Protein AF-A0A938WZM5-F1 (afdb_monomer_lite)

pLDDT: mean 93.72, std 5.95, range [61.03, 98.44]

Sequence (158 aa):
QFDDPEEQREWEATTALDNEIANNSIDTLKSYTGNGTTKVQLFESLPLGSYVDSSGVEENGDSFNVRYSNVSEDIDGDALDRAIVYDAVAALSVYEDLNTVNITVHEQYDSEYETDIYSFERTMLEQLLSDASGGSITQLNSSLFESGDQWNAVRDLV

Organism: NCBI:txid78257

Foldseek 3Di:
DDPDPLLVLLVVLLVLLVVQLVPLALVLLLVLAPPPDDLLVLCCSASLNVQFDDKDADPVRQEIETEGEQAEPSHDPVSVVLSVLSSFLSSCARDVSHQKYKYWYYHPPDDPVPIDIDIDGQQVNLVQLCVVVVNPRNGRYSVCSVDPVSVVSVSVSD

Structure (mmCIF, N/CA/C/O backbone):
data_AF-A0A938WZM5-F1
#
_entry.id   AF-A0A938WZM5-F1
#
loop_
_atom_site.group_PDB
_atom_site.id
_atom_site.type_symbol
_atom_site.label_atom_id
_atom_site.label_alt_id
_atom_site.label_comp_id
_atom_site.label_asym_id
_atom_site.label_entity_id
_atom_site.label_seq_id
_atom_site.pdbx_PDB_ins_code
_atom_site.Cartn_x
_atom_site.Cartn_y
_atom_site.Cartn_z
_atom_site.occupancy
_atom_site.B_iso_or_equiv
_atom_site.auth_seq_id
_atom_site.auth_comp_id
_atom_site.auth_asym_id
_atom_site.auth_atom_id
_atom_site.pdbx_PDB_model_num
ATOM 1 N N . GLN A 1 1 ? 9.800 -19.748 -22.285 1.00 66.38 1 GLN A N 1
ATOM 2 C CA . GLN A 1 1 ? 10.981 -18.922 -22.584 1.00 66.38 1 GLN A CA 1
ATOM 3 C C . GLN A 1 1 ? 10.420 -17.689 -23.251 1.00 66.38 1 GLN A C 1
ATOM 5 O O . GLN A 1 1 ? 9.633 -17.878 -24.168 1.00 66.38 1 GLN A O 1
ATOM 10 N N . PHE A 1 2 ? 10.691 -16.506 -22.703 1.00 79.00 2 PHE A N 1
ATOM 11 C CA . PHE A 1 2 ? 10.265 -15.247 -23.311 1.00 79.00 2 PHE A CA 1
ATOM 12 C C . PHE A 1 2 ? 11.092 -15.007 -24.569 1.00 79.00 2 PHE A C 1
ATOM 14 O O . PHE A 1 2 ? 12.286 -15.328 -24.589 1.00 79.00 2 PHE A O 1
ATOM 21 N N . ASP A 1 3 ? 10.438 -14.510 -25.613 1.00 83.69 3 ASP A N 1
ATOM 22 C CA . ASP A 1 3 ? 11.100 -14.189 -26.875 1.00 83.69 3 ASP A CA 1
ATOM 23 C C . ASP A 1 3 ? 11.668 -12.755 -26.853 1.00 83.69 3 ASP A C 1
ATOM 25 O O . ASP A 1 3 ? 12.613 -12.467 -27.592 1.00 83.69 3 ASP A O 1
ATOM 29 N N . ASP A 1 4 ? 11.164 -11.898 -25.954 1.00 91.25 4 ASP A N 1
ATOM 30 C CA . ASP A 1 4 ? 11.616 -10.526 -25.726 1.00 91.25 4 ASP A CA 1
ATOM 31 C C . ASP A 1 4 ? 12.262 -10.358 -24.327 1.00 91.25 4 ASP A C 1
ATOM 33 O O . ASP A 1 4 ? 11.650 -10.700 -23.310 1.00 91.25 4 ASP A O 1
ATOM 37 N N . PRO A 1 5 ? 13.506 -9.844 -24.235 1.00 90.62 5 PRO A N 1
ATOM 38 C CA . PRO A 1 5 ? 14.123 -9.481 -22.962 1.00 90.62 5 PRO A CA 1
ATOM 39 C C . PRO A 1 5 ? 13.368 -8.419 -22.150 1.00 90.62 5 PRO A C 1
ATOM 41 O O . PRO A 1 5 ? 13.592 -8.342 -20.946 1.00 90.62 5 PRO A O 1
ATOM 44 N N . GLU A 1 6 ? 12.560 -7.564 -22.778 1.00 90.19 6 GLU A N 1
ATOM 45 C CA . GLU A 1 6 ? 11.690 -6.593 -22.096 1.00 90.19 6 GLU A CA 1
ATOM 46 C C . GLU A 1 6 ? 10.534 -7.300 -21.393 1.00 90.19 6 GLU A C 1
ATOM 48 O O . GLU A 1 6 ? 10.453 -7.225 -20.171 1.00 90.19 6 GLU A O 1
ATOM 53 N N . GLU A 1 7 ? 9.779 -8.132 -22.117 1.00 92.19 7 GLU A N 1
ATOM 54 C CA . GLU A 1 7 ? 8.713 -8.967 -21.538 1.00 92.19 7 GLU A CA 1
ATOM 55 C C . GLU A 1 7 ? 9.223 -9.836 -20.378 1.00 92.19 7 GLU A C 1
ATOM 57 O O . GLU A 1 7 ? 8.516 -10.064 -19.396 1.00 92.19 7 GLU A O 1
ATOM 62 N N . GLN A 1 8 ? 10.462 -10.337 -20.469 1.00 95.19 8 GLN A N 1
ATOM 63 C CA . GLN A 1 8 ? 11.061 -11.092 -19.372 1.00 95.19 8 GLN A CA 1
ATOM 64 C C . GLN A 1 8 ? 11.283 -10.226 -18.125 1.00 95.19 8 GLN A C 1
ATOM 66 O O . GLN A 1 8 ? 10.955 -10.678 -17.028 1.00 95.19 8 GLN A O 1
ATOM 71 N N . ARG A 1 9 ? 11.871 -9.029 -18.270 1.00 95.56 9 ARG A N 1
ATOM 72 C CA . ARG A 1 9 ? 12.112 -8.136 -17.124 1.00 95.56 9 ARG A CA 1
ATOM 73 C C . ARG A 1 9 ? 10.799 -7.712 -16.490 1.00 95.56 9 ARG A C 1
ATOM 75 O O . ARG A 1 9 ? 10.693 -7.764 -15.267 1.00 95.56 9 ARG A O 1
ATOM 82 N N . GLU A 1 10 ? 9.814 -7.387 -17.321 1.00 95.50 10 GLU A N 1
ATOM 83 C CA . GLU A 1 10 ? 8.503 -6.963 -16.856 1.00 95.50 10 GLU A CA 1
ATOM 84 C C . GLU A 1 10 ? 7.819 -8.058 -16.037 1.00 95.50 10 GLU A C 1
ATOM 86 O O . GLU A 1 10 ? 7.408 -7.867 -14.891 1.00 95.50 10 GLU A O 1
ATOM 91 N N . TRP A 1 11 ? 7.800 -9.275 -16.583 1.00 95.62 11 TRP A N 1
ATOM 92 C CA . TRP A 1 11 ? 7.258 -10.428 -15.882 1.00 95.62 11 TRP A CA 1
ATOM 93 C C . TRP A 1 11 ? 7.987 -10.715 -14.560 1.00 95.62 11 TRP A C 1
ATOM 95 O O . TRP A 1 11 ? 7.340 -11.048 -13.564 1.00 95.62 11 TRP A O 1
ATOM 105 N N . GLU A 1 12 ? 9.319 -10.603 -14.528 1.00 96.62 12 GLU A N 1
ATOM 106 C CA . GLU A 1 12 ? 10.123 -10.824 -13.320 1.00 96.62 12 GLU A CA 1
ATOM 107 C C . GLU A 1 12 ? 9.832 -9.773 -12.238 1.00 96.62 12 GLU A C 1
ATOM 109 O O . GLU A 1 12 ? 9.633 -10.147 -11.078 1.00 96.62 12 GLU A O 1
ATOM 114 N N . ALA A 1 13 ? 9.767 -8.490 -12.605 1.00 96.56 13 ALA A N 1
ATOM 115 C CA . ALA A 1 13 ? 9.484 -7.389 -11.685 1.00 96.56 13 ALA A CA 1
ATOM 116 C C . ALA A 1 13 ? 8.057 -7.473 -11.122 1.00 96.56 13 ALA A C 1
ATOM 118 O O . ALA A 1 13 ? 7.870 -7.454 -9.902 1.00 96.56 13 ALA A O 1
ATOM 119 N N . THR A 1 14 ? 7.067 -7.684 -11.990 1.00 96.50 14 THR A N 1
ATOM 120 C CA . THR A 1 14 ? 5.661 -7.881 -11.612 1.00 96.50 14 THR A CA 1
ATOM 121 C C . THR A 1 14 ? 5.485 -9.084 -10.689 1.00 96.50 14 THR A C 1
ATOM 123 O O . THR A 1 14 ? 4.888 -8.981 -9.617 1.00 96.50 14 THR A O 1
ATOM 126 N N . THR A 1 15 ? 6.087 -10.225 -11.041 1.00 96.62 15 THR A N 1
ATOM 127 C CA . THR A 1 15 ? 6.024 -11.435 -10.209 1.00 96.62 15 THR A CA 1
ATOM 128 C C . THR A 1 15 ? 6.692 -11.218 -8.850 1.00 96.62 15 THR A C 1
ATOM 130 O O . THR A 1 15 ? 6.242 -11.770 -7.845 1.00 96.62 15 THR A O 1
ATOM 133 N N . ALA A 1 16 ? 7.782 -10.451 -8.786 1.00 97.12 16 ALA A N 1
ATOM 134 C CA . ALA A 1 16 ? 8.429 -10.130 -7.519 1.00 97.12 16 ALA A CA 1
ATOM 135 C C . ALA A 1 16 ? 7.505 -9.300 -6.616 1.00 97.12 16 ALA A C 1
ATOM 137 O O . ALA A 1 16 ? 7.323 -9.671 -5.458 1.00 97.12 16 ALA A O 1
ATOM 138 N N . LEU A 1 17 ? 6.866 -8.256 -7.152 1.00 97.56 17 LEU A N 1
ATOM 139 C CA . LEU A 1 17 ? 5.936 -7.412 -6.398 1.00 97.56 17 LEU A CA 1
ATOM 140 C C . LEU A 1 17 ? 4.716 -8.198 -5.893 1.00 97.56 17 LEU A C 1
ATOM 142 O O . LEU A 1 17 ? 4.349 -8.094 -4.722 1.00 97.56 17 LEU A O 1
ATOM 146 N N . ASP A 1 18 ? 4.150 -9.070 -6.727 1.00 96.44 18 ASP A N 1
ATOM 147 C CA . ASP A 1 18 ? 3.065 -9.967 -6.314 1.00 96.44 18 ASP A CA 1
ATOM 148 C C . ASP A 1 18 ? 3.460 -10.901 -5.178 1.00 96.44 18 ASP A C 1
ATOM 150 O O . ASP A 1 18 ? 2.686 -11.153 -4.249 1.00 96.44 18 ASP A O 1
ATOM 154 N N . ASN A 1 19 ? 4.689 -11.409 -5.225 1.00 96.31 19 ASN A N 1
ATOM 155 C CA . ASN A 1 19 ? 5.214 -12.223 -4.145 1.00 96.31 19 ASN A CA 1
ATOM 156 C C . ASN A 1 19 ? 5.424 -11.404 -2.867 1.00 96.31 19 ASN A C 1
ATOM 158 O O . ASN A 1 19 ? 5.186 -11.945 -1.790 1.00 96.31 19 ASN A O 1
ATOM 162 N N . GLU A 1 20 ? 5.837 -10.138 -2.944 1.00 96.38 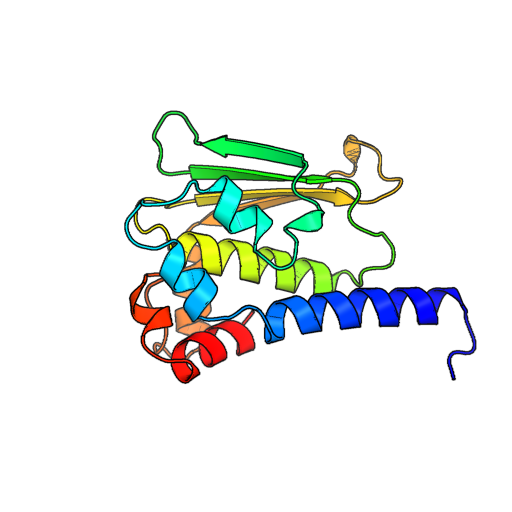20 GLU A N 1
ATOM 163 C CA . GLU A 1 20 ? 5.921 -9.265 -1.765 1.00 96.38 20 GLU A CA 1
ATOM 164 C C . GLU A 1 20 ? 4.537 -9.081 -1.124 1.00 96.38 20 GLU A C 1
ATOM 166 O O . GLU A 1 20 ? 4.388 -9.288 0.082 1.00 96.38 20 GLU A O 1
ATOM 171 N N . ILE A 1 21 ? 3.490 -8.823 -1.918 1.00 95.69 21 ILE A N 1
ATOM 172 C CA . ILE A 1 21 ? 2.101 -8.731 -1.430 1.00 95.69 21 ILE A CA 1
ATOM 173 C C . ILE A 1 21 ? 1.663 -10.048 -0.775 1.00 95.69 21 ILE A C 1
ATOM 175 O O . ILE A 1 21 ? 1.172 -10.057 0.360 1.00 95.69 21 ILE A O 1
ATOM 179 N N . ALA A 1 22 ? 1.858 -11.174 -1.467 1.00 93.56 22 ALA A N 1
ATOM 180 C CA . ALA A 1 22 ? 1.447 -12.496 -0.999 1.00 93.56 22 ALA A CA 1
ATOM 181 C C . ALA A 1 22 ? 2.177 -12.930 0.282 1.00 93.56 22 ALA A C 1
ATOM 183 O O . ALA A 1 22 ? 1.580 -13.577 1.146 1.00 93.56 22 ALA A O 1
ATOM 184 N N . ASN A 1 23 ? 3.453 -12.564 0.422 1.00 92.38 23 ASN A N 1
ATOM 185 C CA . ASN A 1 23 ? 4.296 -12.962 1.548 1.00 92.38 23 ASN A CA 1
ATOM 186 C C . ASN A 1 23 ? 4.340 -11.932 2.685 1.00 92.38 23 ASN A C 1
ATOM 188 O O . ASN A 1 23 ? 4.896 -12.234 3.746 1.00 92.38 23 ASN A O 1
ATOM 192 N N . ASN A 1 24 ? 3.743 -10.746 2.520 1.00 92.25 24 ASN A N 1
ATOM 193 C CA . ASN A 1 24 ? 3.668 -9.754 3.585 1.00 92.25 24 ASN A CA 1
ATOM 194 C C . ASN A 1 24 ? 2.842 -10.304 4.765 1.00 92.25 24 ASN A C 1
ATOM 196 O O . ASN A 1 24 ? 1.632 -10.530 4.676 1.00 92.25 24 ASN A O 1
ATOM 200 N N . SER A 1 25 ? 3.536 -10.608 5.865 1.00 88.94 25 SER A N 1
ATOM 20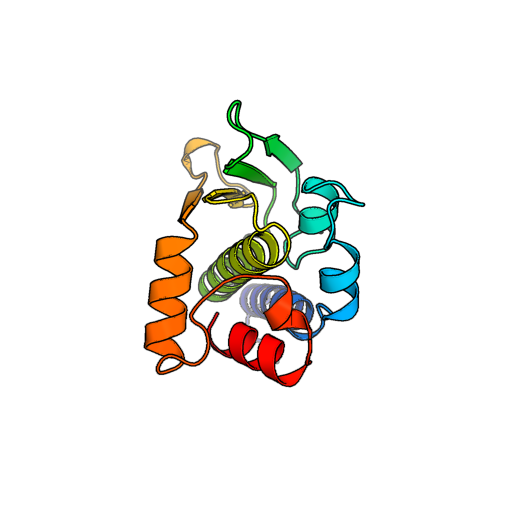1 C CA . SER A 1 25 ? 2.982 -11.375 6.982 1.00 88.94 25 SER A CA 1
ATOM 202 C C . SER A 1 25 ? 2.037 -10.548 7.851 1.00 88.94 25 SER A C 1
ATOM 204 O O . SER A 1 25 ? 2.347 -9.418 8.231 1.00 88.94 25 SER A O 1
ATOM 206 N N . ILE A 1 26 ? 0.941 -11.174 8.295 1.00 92.50 26 ILE A N 1
ATOM 207 C CA . ILE A 1 26 ? 0.041 -10.590 9.299 1.00 92.50 26 ILE A CA 1
ATOM 208 C C . ILE A 1 26 ? 0.780 -10.256 10.601 1.00 92.50 26 ILE A C 1
ATOM 210 O O . ILE A 1 26 ? 0.420 -9.300 11.280 1.00 92.50 26 ILE A O 1
ATOM 214 N N . ASP A 1 27 ? 1.814 -11.027 10.957 1.00 91.69 27 ASP A N 1
ATOM 215 C CA . ASP A 1 27 ? 2.588 -10.800 12.180 1.00 91.69 27 ASP A CA 1
ATOM 216 C C . ASP A 1 27 ? 3.428 -9.525 12.063 1.00 91.69 27 ASP A C 1
ATOM 218 O O . ASP A 1 27 ? 3.564 -8.785 13.041 1.00 91.69 27 ASP A O 1
ATOM 222 N N . THR A 1 28 ? 3.930 -9.233 10.857 1.00 90.50 28 THR A N 1
ATOM 223 C CA . THR A 1 28 ? 4.591 -7.963 10.548 1.00 90.50 28 THR A CA 1
ATOM 224 C C . THR A 1 28 ? 3.605 -6.821 10.759 1.00 90.50 28 THR A C 1
ATOM 226 O O . THR A 1 28 ? 3.870 -5.963 11.592 1.00 90.50 28 THR A O 1
ATOM 229 N N . LEU A 1 29 ? 2.430 -6.851 10.122 1.00 92.88 29 LEU A N 1
ATOM 230 C CA . LEU A 1 29 ? 1.415 -5.793 10.248 1.00 92.88 29 LEU A CA 1
ATOM 231 C C . LEU A 1 29 ? 0.941 -5.593 11.696 1.00 92.88 29 LEU A C 1
ATOM 233 O O . LEU A 1 29 ? 0.893 -4.465 12.189 1.00 92.88 29 LEU A O 1
ATOM 237 N N . LYS A 1 30 ? 0.692 -6.684 12.432 1.00 92.31 30 LYS A N 1
ATOM 238 C CA . LYS A 1 30 ? 0.358 -6.639 13.867 1.00 92.31 30 LYS A CA 1
ATOM 239 C C . LYS A 1 30 ? 1.412 -5.921 14.690 1.00 92.31 30 LYS A C 1
ATOM 241 O O . LYS A 1 30 ? 1.053 -5.205 15.624 1.00 92.31 30 LYS A O 1
ATOM 246 N N . SER A 1 31 ? 2.691 -6.107 14.369 1.00 92.12 31 SER A N 1
ATOM 247 C CA . SER A 1 31 ? 3.785 -5.487 15.120 1.00 92.12 31 SER A CA 1
ATOM 248 C C . SER A 1 31 ? 3.772 -3.954 15.055 1.00 92.12 31 SER A C 1
ATOM 250 O O . SER A 1 31 ? 4.315 -3.313 15.953 1.00 92.12 31 SER A O 1
ATOM 252 N N . TYR A 1 32 ? 3.097 -3.375 14.052 1.00 92.31 32 TYR A N 1
ATOM 253 C CA . TYR A 1 32 ? 2.916 -1.929 13.911 1.00 92.31 32 TYR A CA 1
ATOM 254 C C . TYR A 1 32 ? 1.670 -1.373 14.611 1.00 92.31 32 TYR A C 1
ATOM 256 O O . TYR A 1 32 ? 1.548 -0.159 14.787 1.00 92.31 32 TYR A O 1
ATOM 264 N N . THR A 1 33 ? 0.749 -2.235 15.049 1.00 89.31 33 THR A N 1
ATOM 265 C CA . THR A 1 33 ? -0.453 -1.799 15.775 1.00 89.31 33 THR A CA 1
ATOM 266 C C . THR A 1 33 ? -0.099 -1.233 17.156 1.00 89.31 33 THR A C 1
ATOM 268 O O . THR A 1 33 ? 0.921 -1.571 17.760 1.00 89.31 33 THR A O 1
ATOM 271 N N . GLY A 1 34 ? -0.944 -0.346 17.689 1.00 77.38 34 GLY A N 1
ATOM 272 C CA . GLY A 1 34 ? -0.763 0.199 19.040 1.00 77.38 34 GLY A CA 1
ATOM 273 C C . GLY A 1 34 ? 0.262 1.335 19.167 1.00 77.38 34 GLY A C 1
ATOM 274 O O . GLY A 1 34 ? 0.716 1.610 20.277 1.00 77.38 34 GLY A O 1
ATOM 275 N N . ASN A 1 35 ? 0.598 2.025 18.069 1.00 66.44 35 ASN A N 1
ATOM 276 C CA . ASN A 1 35 ? 1.422 3.249 18.041 1.00 66.44 35 ASN A CA 1
ATOM 277 C C . ASN A 1 35 ? 2.879 3.089 18.529 1.00 66.44 35 ASN A C 1
ATOM 279 O O . ASN A 1 35 ? 3.529 4.080 18.862 1.00 66.44 35 ASN A O 1
ATOM 283 N N . GLY A 1 36 ? 3.402 1.859 18.592 1.00 61.03 36 GLY A N 1
ATOM 284 C CA . GLY A 1 36 ? 4.773 1.582 19.044 1.00 61.03 36 GLY A CA 1
ATOM 285 C C . GLY A 1 36 ? 5.868 1.914 18.018 1.00 61.03 36 GLY A C 1
ATOM 286 O O . GLY A 1 36 ? 7.019 2.123 18.402 1.00 61.03 36 GLY A O 1
ATOM 287 N N . THR A 1 37 ? 5.513 1.986 16.736 1.00 76.44 37 THR A N 1
ATOM 288 C CA . THR A 1 37 ? 6.405 2.212 15.585 1.00 76.44 37 THR A CA 1
ATOM 289 C C . THR A 1 37 ? 5.910 3.373 14.726 1.00 76.44 37 THR A C 1
ATOM 291 O O . THR A 1 37 ? 4.731 3.741 14.756 1.00 76.44 37 THR A O 1
ATOM 294 N N . THR A 1 38 ? 6.820 3.998 13.976 1.00 87.19 38 THR A N 1
ATOM 295 C CA . THR A 1 38 ? 6.468 5.145 13.132 1.00 87.19 38 THR A CA 1
ATOM 296 C C . THR A 1 38 ? 5.749 4.692 11.864 1.00 87.19 38 THR A C 1
ATOM 298 O O . THR A 1 38 ? 6.047 3.638 11.309 1.00 87.19 38 THR A O 1
ATOM 301 N N . LYS A 1 39 ? 4.836 5.532 11.362 1.00 90.69 39 LYS A N 1
ATOM 302 C CA . LYS A 1 39 ? 4.111 5.288 10.106 1.00 90.69 39 LYS A CA 1
ATOM 303 C C . LYS A 1 39 ? 5.071 5.060 8.925 1.00 90.69 39 LYS A C 1
ATOM 305 O O . LYS A 1 39 ? 4.822 4.183 8.112 1.00 90.69 39 LYS A O 1
ATOM 310 N N . VAL A 1 40 ? 6.221 5.750 8.886 1.00 92.50 40 VAL A N 1
ATOM 311 C CA . VAL A 1 40 ? 7.248 5.514 7.850 1.00 92.50 40 VAL A CA 1
ATOM 312 C C . VAL A 1 40 ? 7.828 4.098 7.904 1.00 92.50 40 VAL A C 1
ATOM 314 O O . VAL A 1 40 ? 7.970 3.472 6.864 1.00 92.50 40 VAL A O 1
ATOM 317 N N . GLN A 1 41 ? 8.077 3.551 9.100 1.00 93.81 41 GLN A N 1
ATOM 318 C CA . GLN A 1 41 ? 8.604 2.191 9.242 1.00 93.81 41 GLN A CA 1
ATOM 319 C C . GLN A 1 41 ? 7.596 1.132 8.796 1.00 93.81 41 GLN A C 1
ATOM 321 O O . GLN A 1 41 ? 8.010 0.036 8.423 1.00 93.81 41 GLN A O 1
ATOM 326 N N . LEU A 1 42 ? 6.289 1.424 8.879 1.00 95.00 42 LEU A N 1
ATOM 327 C CA . LEU A 1 42 ? 5.280 0.556 8.281 1.00 95.00 42 LEU A CA 1
ATOM 328 C C . LEU A 1 42 ? 5.470 0.555 6.768 1.00 95.00 42 LEU A C 1
ATOM 330 O O . LEU A 1 42 ? 5.688 -0.510 6.211 1.00 95.00 42 LEU A O 1
ATOM 334 N N . PHE A 1 43 ? 5.454 1.725 6.128 1.00 96.50 43 PHE A N 1
ATOM 335 C CA . PHE A 1 43 ? 5.584 1.836 4.674 1.00 96.50 43 PHE A CA 1
ATOM 336 C C . PHE A 1 43 ? 6.881 1.226 4.132 1.00 96.50 43 PHE A C 1
ATOM 338 O O . PHE A 1 43 ? 6.835 0.505 3.147 1.00 96.50 43 PHE A O 1
ATOM 345 N N . GLU A 1 44 ? 8.010 1.391 4.821 1.00 96.06 44 GLU A N 1
ATOM 346 C CA . GLU A 1 44 ? 9.279 0.724 4.476 1.00 96.06 44 GLU A CA 1
ATOM 347 C C . GLU A 1 44 ? 9.210 -0.819 4.550 1.00 96.06 44 GLU A C 1
ATOM 349 O O . GLU A 1 44 ? 10.061 -1.501 3.985 1.00 96.06 44 GLU A O 1
ATOM 354 N N . SER A 1 45 ? 8.218 -1.382 5.251 1.00 95.12 45 SER A N 1
ATOM 355 C CA . SER A 1 45 ? 7.984 -2.831 5.373 1.00 95.12 45 SER A CA 1
ATOM 356 C C . SER A 1 45 ? 6.897 -3.379 4.441 1.00 95.12 45 SER A C 1
ATOM 358 O O . SER A 1 45 ? 6.658 -4.591 4.425 1.00 95.12 45 SER A O 1
ATOM 360 N N . LEU A 1 46 ? 6.203 -2.498 3.720 1.00 96.75 46 LEU A N 1
ATOM 361 C CA . LEU A 1 46 ? 5.158 -2.852 2.765 1.00 96.75 46 LEU A CA 1
ATOM 362 C C . LEU A 1 46 ? 5.768 -3.195 1.389 1.00 96.75 46 LEU A C 1
ATOM 364 O O . LEU A 1 46 ? 6.949 -2.923 1.172 1.00 96.75 46 LEU A O 1
ATOM 368 N N . PRO A 1 47 ? 5.003 -3.810 0.467 1.00 96.62 47 PRO A N 1
ATOM 369 C CA . PRO A 1 47 ? 5.473 -4.200 -0.865 1.00 96.62 47 PRO A CA 1
ATOM 370 C C . PRO A 1 47 ? 6.263 -3.141 -1.647 1.00 96.62 47 PRO A C 1
ATOM 372 O O . PRO A 1 47 ? 7.292 -3.475 -2.232 1.00 96.62 47 PRO A O 1
ATOM 375 N N . LEU A 1 48 ? 5.852 -1.867 -1.620 1.00 97.25 48 LEU A N 1
ATOM 376 C CA . LEU A 1 48 ? 6.590 -0.774 -2.278 1.00 97.25 48 LEU A CA 1
ATOM 377 C C . LEU A 1 48 ? 7.638 -0.110 -1.368 1.00 97.25 48 LEU A C 1
ATOM 379 O O . LEU A 1 48 ? 8.227 0.914 -1.716 1.00 97.25 48 LEU A O 1
ATOM 383 N N . GLY A 1 49 ? 7.912 -0.692 -0.201 1.00 96.88 49 GLY A N 1
ATOM 384 C CA . GLY A 1 49 ? 8.734 -0.102 0.852 1.00 96.88 49 GLY A CA 1
ATOM 385 C C . GLY A 1 49 ? 10.175 0.198 0.448 1.00 96.88 49 GLY A C 1
ATOM 386 O O . GLY A 1 49 ? 10.773 1.147 0.955 1.00 96.88 49 GLY A O 1
ATOM 387 N N . SER A 1 50 ? 10.722 -0.547 -0.516 1.00 96.62 50 SER A N 1
ATOM 388 C CA . SER A 1 50 ? 12.054 -0.296 -1.081 1.00 96.62 50 SER A CA 1
ATOM 389 C C . SER A 1 50 ? 12.146 1.013 -1.877 1.00 96.62 50 SER A C 1
ATOM 391 O O . SER A 1 50 ? 13.253 1.515 -2.074 1.00 96.62 50 SER A O 1
ATOM 393 N N . TYR A 1 51 ? 11.007 1.577 -2.293 1.00 97.69 51 TYR A N 1
ATOM 394 C CA . TYR A 1 51 ? 10.909 2.818 -3.062 1.00 97.69 51 TYR A CA 1
ATOM 395 C C . TYR A 1 51 ? 10.588 4.046 -2.204 1.00 97.69 51 TYR A C 1
ATOM 397 O O . TYR A 1 51 ? 10.516 5.148 -2.748 1.00 97.69 51 TYR A O 1
ATOM 405 N N . VAL A 1 52 ? 10.390 3.899 -0.885 1.00 98.06 52 VAL A N 1
ATOM 406 C CA . VAL A 1 52 ? 10.088 5.029 0.012 1.00 98.06 52 VAL A CA 1
ATOM 407 C C . VAL A 1 52 ? 11.221 6.057 -0.041 1.00 98.06 52 VAL A C 1
ATOM 409 O O . VAL A 1 52 ? 12.340 5.799 0.396 1.00 98.06 52 VAL A O 1
ATOM 412 N N . ASP A 1 53 ? 10.909 7.247 -0.548 1.00 97.25 53 ASP A N 1
ATOM 413 C CA . ASP A 1 53 ? 11.841 8.373 -0.666 1.00 97.25 53 ASP A CA 1
ATOM 414 C C . ASP A 1 53 ? 11.585 9.430 0.411 1.00 97.25 53 ASP A C 1
ATOM 416 O O . ASP A 1 53 ? 12.496 9.887 1.105 1.00 97.25 53 ASP A O 1
ATOM 420 N N . SER A 1 54 ? 10.319 9.802 0.595 1.00 95.75 54 SER A N 1
ATOM 421 C CA . SER A 1 54 ? 9.913 10.764 1.615 1.00 95.75 54 SER A CA 1
ATOM 422 C C . SER A 1 54 ? 8.538 10.436 2.181 1.00 95.75 54 SER A C 1
ATOM 424 O O . SER A 1 54 ? 7.722 9.758 1.560 1.00 95.75 54 SER A O 1
ATOM 426 N N . SER A 1 55 ? 8.284 10.894 3.405 1.00 94.94 55 SER A N 1
ATOM 427 C CA . SER A 1 55 ? 6.983 10.746 4.050 1.00 94.94 55 SER A CA 1
ATOM 428 C C . SER A 1 55 ? 6.715 11.866 5.048 1.00 94.94 55 SER A C 1
ATOM 430 O O . SER A 1 55 ? 7.636 12.557 5.498 1.00 94.94 55 SER A O 1
ATOM 432 N N . GLY A 1 56 ? 5.445 12.059 5.398 1.00 92.00 56 GLY A N 1
ATOM 433 C CA . GLY A 1 56 ? 5.037 13.115 6.313 1.00 92.00 56 GLY A CA 1
ATOM 434 C C . GLY A 1 56 ? 3.621 12.939 6.835 1.00 92.00 56 GLY A C 1
ATOM 435 O O . GLY A 1 56 ? 2.740 12.439 6.143 1.00 92.00 56 GLY A O 1
ATOM 436 N N . VAL A 1 57 ? 3.408 13.380 8.069 1.00 88.38 57 VAL A N 1
ATOM 437 C CA . VAL A 1 57 ? 2.080 13.488 8.680 1.00 88.38 57 VAL A CA 1
ATOM 438 C C . VAL A 1 57 ? 1.580 14.918 8.461 1.00 88.38 57 VAL A C 1
ATOM 440 O O . VAL A 1 57 ? 2.340 15.862 8.683 1.00 88.38 57 VAL A O 1
ATOM 443 N N . GLU A 1 58 ? 0.327 15.077 8.037 1.00 84.62 58 GLU A N 1
ATOM 444 C CA . GLU A 1 58 ? -0.321 16.393 7.916 1.00 84.62 58 G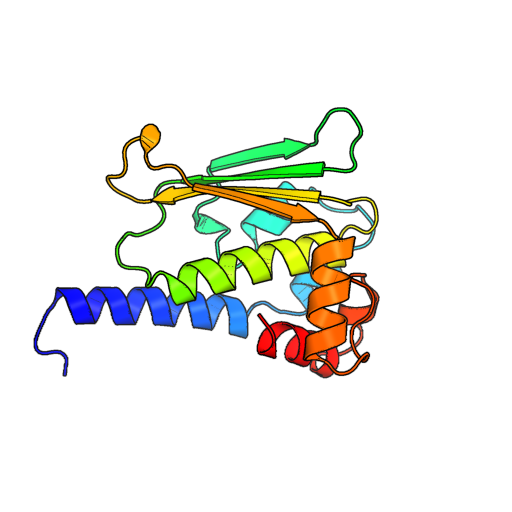LU A CA 1
ATOM 445 C C . GLU A 1 58 ? -0.556 17.053 9.290 1.00 84.62 58 GLU A C 1
ATOM 447 O O . GLU A 1 58 ? -0.562 16.384 10.324 1.00 84.62 58 GLU A O 1
ATOM 452 N N . GLU A 1 59 ? -0.770 18.376 9.333 1.00 75.81 59 GLU A N 1
ATOM 453 C CA . GLU A 1 59 ? -0.864 19.154 10.590 1.00 75.81 59 GLU A CA 1
ATOM 454 C C . GLU A 1 59 ? -1.911 18.632 11.594 1.00 75.81 59 GLU A C 1
ATOM 456 O O . GLU A 1 59 ? -1.737 18.766 12.807 1.00 75.81 59 GLU A O 1
ATOM 461 N N . ASN A 1 60 ? -3.004 18.051 11.104 1.00 80.88 60 ASN A N 1
ATOM 462 C CA . ASN A 1 60 ? -4.098 17.500 11.904 1.00 80.88 60 ASN A CA 1
ATOM 463 C C . ASN A 1 60 ? -3.875 16.038 12.340 1.00 80.88 60 ASN A C 1
ATOM 465 O O . ASN A 1 60 ? -4.620 15.549 13.188 1.00 80.88 60 ASN A O 1
ATOM 469 N N . GLY A 1 61 ? -2.854 15.357 11.811 1.00 82.12 61 GLY A N 1
ATOM 470 C CA . GLY A 1 61 ? -2.457 14.009 12.220 1.00 82.12 61 GLY A CA 1
ATOM 471 C C . GLY A 1 61 ? -3.272 12.854 11.636 1.00 82.12 61 GLY A C 1
ATOM 472 O O . GLY A 1 61 ? -2.880 11.705 11.832 1.00 82.12 61 GLY A O 1
ATOM 473 N N . ASP A 1 62 ? -4.366 13.135 10.924 1.00 91.62 62 ASP A N 1
ATOM 474 C CA . ASP A 1 62 ? -5.282 12.123 10.375 1.00 91.62 62 ASP A CA 1
ATOM 475 C C . ASP A 1 62 ? -4.962 11.720 8.926 1.00 91.62 62 ASP A C 1
ATOM 477 O O . ASP A 1 62 ? -5.601 10.825 8.373 1.00 91.62 62 ASP A O 1
ATOM 481 N N . SER A 1 63 ? -3.962 12.354 8.318 1.00 95.19 63 SER A N 1
ATOM 482 C CA . SER A 1 63 ? -3.505 12.058 6.968 1.00 95.19 63 SER A CA 1
ATOM 483 C C . SER A 1 63 ? -2.006 11.789 6.954 1.00 95.19 63 SER A C 1
ATOM 485 O O . SER A 1 63 ? -1.221 12.471 7.626 1.00 95.19 63 SER A O 1
ATOM 487 N N . PHE A 1 64 ? -1.606 10.790 6.172 1.00 96.31 64 PHE A N 1
ATOM 488 C CA . PHE A 1 64 ? -0.209 10.437 5.955 1.00 96.31 64 PHE A CA 1
ATOM 489 C C . PHE A 1 64 ? 0.132 10.488 4.472 1.00 96.31 64 PHE A C 1
ATOM 491 O O . PHE A 1 64 ? -0.589 9.933 3.650 1.00 96.31 64 PHE A O 1
ATOM 498 N N . ASN A 1 65 ? 1.246 11.132 4.148 1.00 97.19 65 ASN A N 1
ATOM 499 C CA . ASN A 1 65 ? 1.787 11.199 2.801 1.00 97.19 65 ASN A CA 1
ATOM 500 C C . ASN A 1 65 ? 3.026 10.317 2.712 1.00 97.19 65 ASN A C 1
ATOM 502 O O . ASN A 1 65 ? 3.899 10.388 3.583 1.00 97.19 65 ASN A O 1
ATOM 506 N N . VAL A 1 66 ? 3.136 9.554 1.633 1.00 98.06 66 VAL A N 1
ATOM 507 C CA . VAL A 1 66 ? 4.342 8.812 1.267 1.00 98.06 66 VAL A CA 1
ATOM 508 C C . VAL A 1 66 ? 4.643 9.046 -0.208 1.00 98.06 66 VAL A C 1
ATOM 510 O O . VAL A 1 66 ? 3.736 9.101 -1.036 1.00 98.06 66 VAL A O 1
ATOM 513 N N . ARG A 1 67 ? 5.922 9.224 -0.534 1.00 98.12 67 ARG A N 1
ATOM 514 C CA . ARG A 1 67 ? 6.414 9.273 -1.907 1.00 98.12 67 ARG A CA 1
ATOM 515 C C . ARG A 1 67 ? 7.250 8.036 -2.182 1.00 98.12 67 ARG A C 1
ATOM 517 O O . ARG A 1 67 ? 8.255 7.817 -1.502 1.00 98.12 67 ARG A O 1
ATOM 524 N N . TYR A 1 68 ? 6.855 7.294 -3.205 1.00 98.38 68 TYR A N 1
ATOM 525 C CA . TYR A 1 68 ? 7.667 6.274 -3.841 1.00 98.38 68 TYR A CA 1
ATOM 526 C C . TYR A 1 68 ? 8.412 6.891 -5.025 1.00 98.38 68 TYR A C 1
ATOM 528 O O . TYR A 1 68 ? 7.812 7.591 -5.839 1.00 98.38 68 TYR A O 1
ATOM 536 N N . SER A 1 69 ? 9.724 6.680 -5.100 1.00 97.75 69 SER A N 1
ATOM 537 C CA . SER A 1 69 ? 10.585 7.261 -6.135 1.00 97.75 69 SER A CA 1
ATOM 538 C C . SER A 1 69 ? 11.456 6.200 -6.788 1.00 97.75 69 SER A C 1
ATOM 540 O O . SER A 1 69 ? 11.885 5.249 -6.132 1.00 97.75 69 SER A O 1
ATOM 542 N N . ASN A 1 70 ? 11.765 6.398 -8.071 1.00 96.69 70 ASN A N 1
ATOM 543 C CA . ASN A 1 70 ? 12.462 5.425 -8.912 1.00 96.69 70 ASN A CA 1
ATOM 544 C C . ASN A 1 70 ? 11.757 4.056 -8.927 1.00 96.69 70 ASN A C 1
ATOM 546 O O . ASN A 1 70 ? 12.431 3.017 -8.943 1.00 96.69 70 ASN A O 1
ATOM 550 N N . VAL A 1 71 ? 10.418 4.057 -8.919 1.00 97.62 71 VAL A N 1
ATOM 551 C CA . VAL A 1 71 ? 9.618 2.839 -9.119 1.00 97.62 71 VAL A CA 1
ATOM 552 C C . VAL A 1 71 ? 9.924 2.277 -10.505 1.00 97.62 71 VAL A C 1
ATOM 554 O O . VAL A 1 71 ? 10.086 3.030 -11.454 1.00 97.62 71 VAL A O 1
ATOM 557 N N . SER A 1 72 ? 10.143 0.970 -10.608 1.00 96.62 72 SER A N 1
ATOM 558 C CA . SER A 1 72 ? 10.641 0.365 -11.849 1.00 96.62 72 SER A CA 1
ATOM 559 C C . SER A 1 72 ? 9.620 0.487 -12.982 1.00 96.62 72 SER A C 1
ATOM 561 O O . SER A 1 72 ? 8.508 0.014 -12.798 1.00 96.62 72 SER A O 1
ATOM 563 N N . GLU A 1 73 ? 10.024 0.996 -14.155 1.00 94.25 73 GLU A N 1
ATOM 564 C CA . GLU A 1 73 ? 9.175 1.015 -15.371 1.00 94.25 73 GLU A CA 1
ATOM 565 C C . GLU A 1 73 ? 8.846 -0.398 -15.886 1.00 94.25 73 GLU A C 1
ATOM 567 O O . GLU A 1 73 ? 7.909 -0.597 -16.647 1.00 94.25 73 GLU A O 1
ATOM 572 N N . ASP A 1 74 ? 9.637 -1.393 -15.467 1.00 96.44 74 ASP A N 1
ATOM 573 C CA . ASP A 1 74 ? 9.382 -2.803 -15.757 1.00 96.44 74 ASP A CA 1
ATOM 574 C C . ASP A 1 74 ? 8.227 -3.370 -14.877 1.00 96.44 74 ASP A C 1
ATOM 576 O O . ASP A 1 74 ? 7.877 -4.532 -15.015 1.00 96.44 74 ASP A O 1
ATOM 580 N N . ILE A 1 75 ? 7.647 -2.645 -13.910 1.00 96.94 75 ILE A N 1
ATOM 581 C CA . ILE A 1 75 ? 6.477 -3.165 -13.171 1.00 96.94 75 ILE A CA 1
ATOM 582 C C . ILE A 1 75 ? 5.222 -2.918 -14.011 1.00 96.94 75 ILE A C 1
ATOM 584 O O . ILE A 1 75 ? 4.952 -1.792 -14.411 1.00 96.94 75 ILE A O 1
ATOM 588 N N . ASP A 1 76 ? 4.427 -3.964 -14.234 1.00 95.94 76 ASP A N 1
ATOM 589 C CA . ASP A 1 76 ? 3.132 -3.832 -14.902 1.00 95.94 76 ASP A CA 1
ATOM 590 C C . ASP A 1 76 ? 2.199 -2.899 -14.111 1.00 95.94 76 ASP A C 1
ATOM 592 O O . ASP A 1 76 ? 2.093 -2.992 -12.883 1.00 95.94 76 ASP A O 1
ATOM 596 N N . GLY A 1 77 ? 1.487 -2.024 -14.822 1.00 94.50 77 GLY A N 1
ATOM 597 C CA . GLY A 1 77 ? 0.629 -1.006 -14.213 1.00 94.50 77 GLY A CA 1
ATOM 598 C C . GLY A 1 77 ? -0.455 -1.589 -13.302 1.00 94.50 77 GLY A C 1
ATOM 599 O O . GLY A 1 77 ? -0.662 -1.077 -12.203 1.00 94.50 77 GLY A O 1
ATOM 600 N N . ASP A 1 78 ? -1.078 -2.715 -13.678 1.00 94.94 78 ASP A N 1
ATOM 601 C CA . ASP A 1 78 ? -2.100 -3.353 -12.835 1.00 94.94 78 ASP A CA 1
ATOM 602 C C . ASP A 1 78 ? -1.475 -3.941 -11.554 1.00 94.94 78 ASP A C 1
ATOM 604 O O . ASP A 1 78 ? -2.130 -4.050 -10.511 1.00 94.94 78 ASP A O 1
ATOM 608 N N . ALA A 1 79 ? -0.207 -4.361 -11.606 1.00 96.19 79 ALA A N 1
ATOM 609 C CA . ALA A 1 79 ? 0.529 -4.826 -10.434 1.00 96.19 79 ALA A CA 1
ATOM 610 C C . ALA A 1 79 ? 0.934 -3.687 -9.500 1.00 96.19 79 ALA A C 1
ATOM 612 O O . ALA A 1 79 ? 0.811 -3.825 -8.277 1.00 96.19 79 ALA A O 1
ATOM 613 N N . LEU A 1 80 ? 1.361 -2.562 -10.069 1.00 97.69 80 LEU A N 1
ATOM 614 C CA . LEU A 1 80 ? 1.651 -1.350 -9.319 1.00 97.69 80 LEU A CA 1
ATOM 615 C C . LEU A 1 80 ? 0.391 -0.819 -8.620 1.00 97.69 80 LEU A C 1
ATOM 617 O O . LEU A 1 80 ? 0.422 -0.595 -7.409 1.00 97.69 80 LEU A O 1
ATOM 621 N N . ASP A 1 81 ? -0.732 -0.719 -9.334 1.00 96.88 81 ASP A N 1
ATOM 622 C CA . ASP A 1 81 ? -2.019 -0.273 -8.788 1.00 96.88 81 ASP A CA 1
ATOM 623 C C . ASP A 1 81 ? -2.467 -1.129 -7.596 1.00 96.88 81 ASP A C 1
ATOM 625 O O . ASP A 1 81 ? -2.804 -0.608 -6.528 1.00 96.88 81 ASP A O 1
ATOM 629 N N . ARG A 1 82 ? -2.406 -2.459 -7.735 1.00 96.81 82 ARG A N 1
ATOM 630 C CA . ARG A 1 82 ? -2.722 -3.399 -6.649 1.00 96.81 82 ARG A CA 1
ATOM 631 C C . ARG A 1 82 ? -1.818 -3.197 -5.432 1.00 96.81 82 ARG A C 1
ATOM 633 O O . ARG A 1 82 ? -2.308 -3.203 -4.302 1.00 96.81 82 ARG A O 1
ATOM 640 N N . ALA A 1 83 ? -0.517 -2.982 -5.630 1.00 98.00 83 ALA A N 1
ATOM 641 C CA . ALA A 1 83 ? 0.409 -2.720 -4.529 1.00 98.00 83 ALA A CA 1
ATOM 642 C C . ALA A 1 83 ? 0.110 -1.389 -3.820 1.00 98.00 83 ALA A C 1
ATOM 644 O O . ALA A 1 83 ? 0.103 -1.334 -2.592 1.00 98.00 83 ALA A O 1
ATOM 645 N N . ILE A 1 84 ? -0.212 -0.333 -4.573 1.00 98.38 84 ILE A N 1
ATOM 646 C CA . ILE A 1 84 ? -0.601 0.974 -4.023 1.00 98.38 84 ILE A CA 1
ATOM 647 C C . ILE A 1 84 ? -1.857 0.836 -3.147 1.00 98.38 84 ILE A C 1
ATOM 649 O O . ILE A 1 84 ? -1.894 1.347 -2.022 1.00 98.38 84 ILE A O 1
ATOM 653 N N . VAL A 1 85 ? -2.880 0.123 -3.631 1.00 98.19 85 VAL A N 1
ATOM 654 C CA . VAL A 1 85 ? -4.115 -0.115 -2.868 1.00 98.19 85 VAL A CA 1
ATOM 655 C C . VAL A 1 85 ? -3.836 -0.979 -1.638 1.00 98.19 85 VAL A C 1
ATOM 657 O O . VAL A 1 85 ? -4.310 -0.650 -0.546 1.00 98.19 85 VAL A O 1
ATOM 660 N N . TYR A 1 86 ? -3.042 -2.046 -1.781 1.00 98.19 86 TYR A N 1
ATOM 661 C CA . TYR A 1 86 ? -2.630 -2.896 -0.664 1.00 98.19 86 TYR A CA 1
ATOM 662 C C . TYR A 1 86 ? -1.951 -2.077 0.439 1.00 98.19 86 TYR A C 1
ATOM 664 O O . TYR A 1 86 ? -2.325 -2.192 1.610 1.00 98.19 86 TYR A O 1
ATOM 672 N N . ASP A 1 87 ? -1.008 -1.206 0.077 1.00 98.25 87 ASP A N 1
ATOM 673 C CA . ASP A 1 87 ? -0.257 -0.397 1.031 1.00 98.25 87 ASP A CA 1
ATOM 674 C C . ASP A 1 87 ? -1.165 0.570 1.802 1.00 98.25 87 ASP A C 1
ATOM 676 O O . ASP A 1 87 ? -1.076 0.684 3.031 1.00 98.25 87 ASP A O 1
ATOM 680 N N . ALA A 1 88 ? -2.093 1.226 1.098 1.00 98.38 88 ALA A N 1
ATOM 681 C CA . ALA A 1 88 ? -3.081 2.109 1.709 1.00 98.38 88 ALA A CA 1
ATOM 682 C C . ALA A 1 88 ? -4.019 1.350 2.664 1.00 98.38 88 ALA A C 1
ATOM 684 O O . ALA A 1 88 ? -4.246 1.791 3.797 1.00 98.38 88 ALA A O 1
ATOM 685 N N . VAL A 1 89 ? -4.533 0.189 2.246 1.00 98.00 89 VAL A N 1
ATOM 686 C CA . VAL A 1 89 ? -5.411 -0.664 3.062 1.00 98.00 89 VAL A CA 1
ATOM 687 C C . VAL A 1 89 ? -4.683 -1.173 4.306 1.00 98.00 89 VAL A C 1
ATOM 689 O O . VAL A 1 89 ? -5.248 -1.134 5.404 1.00 98.00 89 VAL A O 1
ATOM 692 N N . ALA A 1 90 ? -3.425 -1.595 4.176 1.00 97.00 90 ALA A N 1
ATOM 693 C CA . ALA A 1 90 ? -2.595 -2.014 5.300 1.00 97.00 90 ALA A CA 1
ATOM 694 C C . ALA A 1 90 ? -2.370 -0.862 6.291 1.00 97.00 90 ALA A C 1
ATOM 696 O O . ALA A 1 90 ? -2.610 -1.029 7.489 1.00 97.00 90 ALA A O 1
ATOM 697 N N . ALA A 1 91 ? -1.991 0.325 5.806 1.00 96.38 91 ALA A N 1
ATOM 698 C CA . ALA A 1 91 ? -1.772 1.500 6.646 1.00 96.38 91 ALA A CA 1
ATOM 699 C C . ALA A 1 91 ? -3.028 1.923 7.417 1.00 96.38 91 ALA A C 1
ATOM 701 O O . ALA A 1 91 ? -2.963 2.125 8.632 1.00 96.38 91 ALA A O 1
ATOM 702 N N . LEU A 1 92 ? -4.178 1.990 6.747 1.00 97.00 92 LEU A N 1
ATOM 703 C CA . LEU A 1 92 ? -5.455 2.321 7.383 1.00 97.00 92 LEU A CA 1
ATOM 704 C C . LEU A 1 92 ? -5.928 1.222 8.346 1.00 97.00 92 LEU A C 1
ATOM 706 O O . LEU A 1 92 ? -6.578 1.521 9.345 1.00 97.00 92 LEU A O 1
ATOM 710 N N . SER A 1 93 ? -5.578 -0.040 8.103 1.00 96.12 93 SER A N 1
ATOM 711 C CA . SER A 1 93 ? -5.896 -1.135 9.027 1.00 96.12 93 SER A CA 1
ATOM 712 C C . SER A 1 93 ? -5.019 -1.119 10.284 1.00 96.12 93 SER A C 1
ATOM 714 O O . SER A 1 93 ? -5.484 -1.468 11.367 1.00 96.12 93 SER A O 1
ATOM 716 N N . VAL A 1 94 ? -3.756 -0.697 10.169 1.00 95.50 94 VAL A N 1
ATOM 717 C CA . VAL A 1 94 ? -2.834 -0.567 11.310 1.00 95.50 94 VAL A CA 1
ATOM 718 C C . VAL A 1 94 ? -3.139 0.676 12.152 1.00 95.50 94 VAL A C 1
ATOM 720 O O . VAL A 1 94 ? -3.116 0.602 13.383 1.00 95.50 94 VAL A O 1
ATOM 723 N N . TYR A 1 95 ? -3.410 1.809 11.502 1.00 93.44 95 TYR A N 1
ATOM 724 C CA . TYR A 1 95 ? -3.537 3.120 12.137 1.00 93.44 95 TYR A CA 1
ATOM 725 C C . TYR A 1 95 ? -4.978 3.635 12.068 1.00 93.44 95 TYR A C 1
ATOM 727 O O . TYR A 1 95 ? -5.372 4.317 11.124 1.00 93.44 95 TYR A O 1
ATOM 735 N N . GLU A 1 96 ? -5.771 3.331 13.098 1.00 91.44 96 GLU A N 1
ATOM 736 C CA . GLU A 1 96 ? -7.178 3.758 13.210 1.00 91.44 96 GLU A CA 1
ATOM 737 C C . GLU A 1 96 ? -7.353 5.286 13.326 1.00 91.44 96 GLU A C 1
ATOM 739 O O . GLU A 1 96 ? -8.441 5.802 13.088 1.00 91.44 96 GLU A O 1
ATOM 744 N N . ASP A 1 97 ? -6.290 6.016 13.680 1.00 90.56 97 ASP A N 1
ATOM 745 C CA . ASP A 1 97 ? -6.247 7.482 13.694 1.00 90.56 97 ASP A CA 1
ATOM 746 C C . ASP A 1 97 ? -6.095 8.097 12.294 1.00 90.56 97 ASP A C 1
ATOM 748 O O . ASP A 1 97 ? -6.394 9.278 12.122 1.00 90.56 97 ASP A O 1
ATOM 752 N N . LEU A 1 98 ? -5.657 7.316 11.298 1.00 93.69 98 LEU A N 1
ATOM 753 C CA . LEU A 1 98 ? -5.603 7.764 9.910 1.00 93.69 98 LEU A CA 1
ATOM 754 C C . LEU A 1 98 ? -6.972 7.663 9.248 1.00 93.69 98 LEU A C 1
ATOM 756 O O . LEU A 1 98 ? -7.599 6.605 9.236 1.00 93.69 98 LEU A O 1
ATOM 760 N N . ASN A 1 99 ? -7.389 8.754 8.623 1.00 96.50 99 ASN A N 1
ATOM 761 C CA . ASN A 1 99 ? -8.528 8.823 7.720 1.00 96.50 99 ASN A CA 1
ATOM 762 C C . ASN A 1 99 ? -8.098 8.813 6.255 1.00 96.50 99 ASN A C 1
ATOM 764 O O . ASN A 1 99 ? -8.864 8.336 5.420 1.00 96.50 99 ASN A O 1
ATOM 768 N N . THR A 1 100 ? -6.894 9.308 5.953 1.00 97.88 100 THR A N 1
ATOM 769 C CA . THR A 1 100 ? -6.413 9.445 4.577 1.00 97.88 100 THR A CA 1
ATOM 770 C C . THR A 1 100 ? -4.968 8.980 4.439 1.00 97.88 100 THR A C 1
ATOM 772 O O . THR A 1 100 ? -4.114 9.261 5.283 1.00 97.88 100 THR A O 1
ATOM 775 N N . VAL A 1 101 ? -4.686 8.279 3.345 1.00 98.12 101 VAL A N 1
ATOM 776 C CA . VAL A 1 101 ? -3.328 7.971 2.890 1.00 98.12 101 VAL A CA 1
ATOM 777 C C . VAL A 1 101 ? -3.151 8.577 1.505 1.00 98.12 101 VAL A C 1
ATOM 779 O O . VAL A 1 101 ? -3.897 8.244 0.587 1.00 98.12 101 VAL A O 1
ATOM 782 N N . ASN A 1 102 ? -2.170 9.462 1.353 1.00 97.88 102 ASN A N 1
ATOM 783 C CA . ASN A 1 102 ? -1.782 10.015 0.061 1.00 97.88 102 ASN A CA 1
ATOM 784 C C . ASN A 1 102 ? -0.490 9.343 -0.400 1.00 97.88 102 ASN A C 1
ATOM 786 O O . ASN A 1 102 ? 0.514 9.362 0.317 1.00 97.88 102 ASN A O 1
ATOM 790 N N . ILE A 1 103 ? -0.522 8.760 -1.591 1.00 98.44 103 ILE A N 1
ATOM 791 C CA . ILE A 1 103 ? 0.614 8.067 -2.190 1.00 98.44 103 ILE A CA 1
ATOM 792 C C . ILE A 1 103 ? 1.006 8.830 -3.445 1.00 98.44 103 ILE A C 1
ATOM 794 O O . ILE A 1 103 ? 0.195 9.012 -4.347 1.00 98.44 103 ILE A O 1
ATOM 798 N N . THR A 1 104 ? 2.254 9.270 -3.490 1.00 98.31 104 THR A N 1
ATOM 799 C CA . THR A 1 104 ? 2.859 9.884 -4.669 1.00 98.31 104 THR A CA 1
ATOM 800 C C . THR A 1 104 ? 3.798 8.871 -5.302 1.00 98.31 104 THR A C 1
ATOM 802 O O . THR A 1 104 ? 4.694 8.380 -4.615 1.00 98.31 104 THR A O 1
ATOM 805 N N . VAL A 1 105 ? 3.627 8.574 -6.585 1.00 98.19 105 VAL A N 1
ATOM 806 C CA . VAL A 1 105 ? 4.456 7.615 -7.321 1.00 98.19 105 VAL A CA 1
ATOM 807 C C . VAL A 1 105 ? 5.215 8.342 -8.416 1.00 98.19 105 VAL A C 1
ATOM 809 O O . VAL A 1 105 ? 4.632 9.074 -9.208 1.00 98.19 105 VAL A O 1
ATOM 812 N N . HIS A 1 106 ? 6.530 8.165 -8.422 1.00 97.8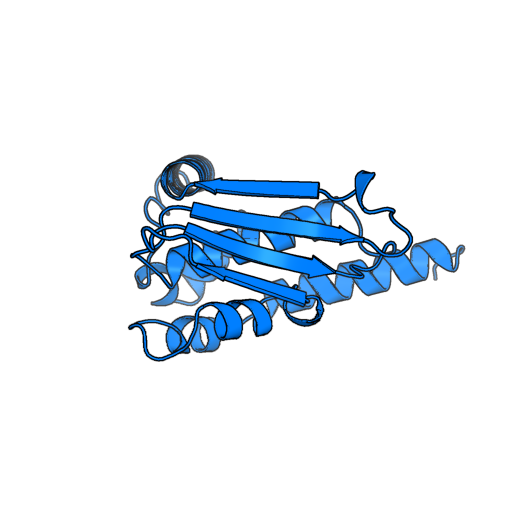8 106 HIS A N 1
ATOM 813 C CA . HIS A 1 106 ? 7.404 8.632 -9.485 1.00 97.88 106 HIS A CA 1
ATOM 814 C C . HIS A 1 106 ? 8.191 7.437 -10.018 1.00 97.88 106 HIS A C 1
ATOM 816 O O . HIS A 1 106 ? 9.066 6.897 -9.321 1.00 97.88 106 HIS A O 1
ATOM 822 N N . GLU A 1 107 ? 7.883 7.028 -11.244 1.00 96.94 107 GLU A N 1
ATOM 823 C CA . GLU A 1 107 ? 8.541 5.902 -11.895 1.00 96.94 107 GLU A CA 1
ATOM 824 C C . GLU A 1 107 ? 9.946 6.286 -12.380 1.00 96.94 107 GLU A C 1
ATOM 826 O O . GLU A 1 107 ? 10.409 7.428 -12.263 1.00 96.94 107 GLU A O 1
ATOM 831 N N . GLN A 1 108 ? 10.713 5.296 -12.820 1.00 95.69 108 GLN A N 1
ATOM 832 C CA . GLN A 1 108 ? 12.028 5.514 -13.396 1.00 95.69 108 GLN A CA 1
ATOM 833 C C . GLN A 1 108 ? 11.883 6.226 -14.734 1.00 95.69 108 GLN A C 1
ATOM 835 O O . GLN A 1 108 ? 11.003 5.924 -15.523 1.00 95.69 108 GLN A O 1
ATOM 840 N N . TYR A 1 109 ? 12.794 7.166 -14.987 1.00 93.12 109 TYR A N 1
ATOM 841 C CA . TYR A 1 109 ? 12.868 7.957 -16.222 1.00 93.12 109 TYR A CA 1
ATOM 842 C C . TYR A 1 109 ? 11.738 8.963 -16.453 1.00 93.12 109 TYR A C 1
ATOM 844 O O . TYR A 1 109 ? 11.919 9.848 -17.295 1.00 93.12 109 TYR A O 1
ATOM 852 N N . ASP A 1 110 ? 10.681 8.912 -15.649 1.00 93.00 110 ASP A N 1
ATOM 853 C CA . ASP A 1 110 ? 9.682 9.966 -15.576 1.00 93.00 110 ASP A CA 1
ATOM 854 C C . ASP A 1 110 ? 10.298 11.311 -15.201 1.00 93.00 110 ASP A C 1
ATOM 856 O O . ASP A 1 110 ? 11.288 11.439 -14.468 1.00 93.00 110 ASP A O 1
ATOM 860 N N . SER A 1 111 ? 9.681 12.355 -15.732 1.00 93.56 111 SER A N 1
ATOM 861 C CA . SER A 1 111 ? 9.843 13.700 -15.219 1.00 93.56 111 SER A CA 1
ATOM 862 C C . SER A 1 111 ? 8.904 13.938 -14.038 1.00 93.56 111 SER A C 1
ATOM 864 O O . SER A 1 111 ? 7.844 13.337 -13.923 1.00 93.56 111 SER A O 1
ATOM 866 N N . GLU A 1 112 ? 9.202 14.942 -13.211 1.00 91.12 112 GLU A N 1
ATOM 867 C CA . GLU A 1 112 ? 8.304 15.332 -12.110 1.00 91.12 112 GLU A CA 1
ATOM 868 C C . GLU A 1 112 ? 6.870 15.678 -12.569 1.00 91.12 112 GLU A C 1
ATOM 870 O O . GLU A 1 112 ? 5.950 15.656 -11.755 1.00 91.12 112 GLU A O 1
ATOM 875 N N . TYR A 1 113 ? 6.663 16.002 -13.852 1.00 90.06 113 TYR A N 1
ATOM 876 C CA . TYR A 1 113 ? 5.339 16.274 -14.423 1.00 90.06 113 TYR A CA 1
ATOM 877 C C . TYR A 1 113 ? 4.500 15.017 -14.681 1.00 90.06 113 TYR A C 1
ATOM 879 O O . TYR A 1 113 ? 3.292 15.153 -14.867 1.00 90.06 113 TYR A O 1
ATOM 887 N N . GLU A 1 114 ? 5.133 13.848 -14.715 1.00 92.69 114 GLU A N 1
ATOM 888 C CA . GLU A 1 114 ? 4.506 12.533 -14.898 1.00 92.69 114 GLU A CA 1
ATOM 889 C C . GLU A 1 114 ? 4.192 11.859 -13.555 1.00 92.69 114 GLU A C 1
ATOM 891 O O . GLU A 1 114 ? 3.509 10.852 -13.530 1.00 92.69 114 GLU A O 1
ATOM 896 N N . THR A 1 115 ? 4.598 12.470 -12.433 1.00 94.88 115 THR A N 1
ATOM 897 C CA . THR A 1 115 ? 4.297 11.971 -11.085 1.00 94.88 115 THR A CA 1
ATOM 898 C C . THR A 1 115 ? 2.796 11.762 -10.873 1.00 94.88 115 THR A C 1
ATOM 900 O O . THR A 1 115 ? 2.015 12.723 -10.905 1.00 94.88 115 THR A O 1
ATOM 903 N N . ASP A 1 116 ? 2.423 10.542 -10.507 1.00 96.12 116 ASP A N 1
ATOM 904 C CA . ASP A 1 116 ? 1.064 10.200 -10.117 1.00 96.12 116 ASP A CA 1
ATOM 905 C C . ASP A 1 116 ? 0.815 10.455 -8.632 1.00 96.12 116 ASP A C 1
ATOM 907 O O . ASP A 1 116 ? 1.680 10.267 -7.770 1.00 96.12 116 ASP A O 1
ATOM 911 N N . ILE A 1 117 ? -0.401 10.901 -8.316 1.00 96.38 117 ILE A N 1
ATOM 912 C CA . ILE A 1 117 ? -0.822 11.213 -6.950 1.00 96.38 117 ILE A CA 1
ATOM 913 C C . ILE A 1 117 ? -2.167 10.547 -6.684 1.00 96.38 117 ILE A C 1
ATOM 915 O O . ILE A 1 117 ? -3.183 10.882 -7.295 1.00 96.38 117 ILE A O 1
ATOM 919 N N . TYR A 1 118 ? -2.170 9.661 -5.698 1.00 97.75 118 TYR A N 1
ATOM 920 C CA . TYR A 1 118 ? -3.327 8.921 -5.225 1.00 97.75 118 TYR A CA 1
ATOM 921 C C . TYR A 1 118 ? -3.720 9.404 -3.832 1.00 97.75 118 TYR A C 1
ATOM 923 O O . TYR A 1 118 ? -2.864 9.686 -2.993 1.00 97.75 118 TYR A O 1
ATOM 931 N N . SER A 1 119 ? -5.023 9.474 -3.566 1.00 97.69 119 SER A N 1
ATOM 932 C CA . SER A 1 119 ? -5.560 9.802 -2.246 1.00 97.69 119 SER A CA 1
ATOM 933 C C . SER A 1 119 ? -6.630 8.787 -1.873 1.00 97.69 119 SER A C 1
ATOM 935 O O . SER A 1 119 ? -7.656 8.668 -2.544 1.00 97.69 119 SER A O 1
ATOM 937 N N . PHE A 1 120 ? -6.365 8.035 -0.810 1.00 98.38 120 PHE A N 1
ATOM 938 C CA . PHE A 1 120 ? -7.227 6.972 -0.322 1.00 98.38 120 PHE A CA 1
ATOM 939 C C . PHE A 1 120 ? -7.887 7.396 0.978 1.00 98.38 120 PHE A C 1
ATOM 941 O O . PHE A 1 120 ? -7.242 7.467 2.025 1.00 98.38 120 PHE A O 1
ATOM 948 N N . GLU A 1 121 ? -9.189 7.651 0.915 1.00 98.12 121 GLU A N 1
ATOM 949 C CA . GLU A 1 121 ? -10.006 7.872 2.102 1.00 98.12 121 GLU A CA 1
ATOM 950 C C . GLU A 1 121 ? -10.463 6.535 2.694 1.00 98.12 121 GLU A C 1
ATOM 952 O O . GLU A 1 121 ? -10.956 5.649 1.988 1.00 98.12 121 GLU A O 1
ATOM 957 N N . ARG A 1 122 ? -10.372 6.419 4.019 1.00 98.06 122 ARG A N 1
ATOM 958 C CA . ARG A 1 122 ? -10.837 5.266 4.796 1.00 98.06 122 ARG A CA 1
ATOM 959 C C . ARG A 1 122 ? -12.258 4.861 4.437 1.00 98.06 122 ARG A C 1
ATOM 961 O O . ARG A 1 122 ? -12.507 3.705 4.124 1.00 98.06 122 ARG A O 1
ATOM 968 N N . THR A 1 123 ? -13.179 5.817 4.473 1.00 97.88 123 THR A N 1
ATOM 969 C CA . THR A 1 123 ? -14.606 5.575 4.232 1.00 97.88 123 THR A CA 1
ATOM 970 C C . THR A 1 123 ? -14.866 5.057 2.820 1.00 97.88 123 THR A C 1
ATOM 972 O O . THR A 1 123 ? -15.735 4.209 2.633 1.00 97.88 123 THR A O 1
ATOM 975 N N . MET A 1 124 ? -14.099 5.529 1.832 1.00 97.94 124 MET A N 1
ATOM 976 C CA . MET A 1 124 ? -14.175 5.045 0.457 1.00 97.94 124 MET A CA 1
ATOM 977 C C . MET A 1 124 ? -13.712 3.589 0.363 1.00 97.94 124 MET A C 1
ATOM 979 O O . MET A 1 124 ? -14.437 2.759 -0.181 1.00 97.94 124 MET A O 1
ATOM 983 N N . LEU A 1 125 ? -12.535 3.266 0.906 1.00 98.06 125 LEU A N 1
ATOM 984 C CA . LEU A 1 125 ? -12.001 1.904 0.858 1.00 98.06 125 LEU A CA 1
ATOM 985 C C . LEU A 1 125 ? -12.856 0.917 1.660 1.00 98.06 125 LEU A C 1
ATOM 987 O O . LEU A 1 125 ? -13.127 -0.177 1.178 1.00 98.06 125 LEU A O 1
ATOM 991 N N . GLU A 1 126 ? -13.346 1.308 2.837 1.00 98.19 126 GLU A N 1
ATOM 992 C CA . GLU A 1 126 ? -14.278 0.501 3.635 1.00 98.19 126 GLU A CA 1
ATOM 993 C C . GLU A 1 126 ? -15.576 0.211 2.872 1.00 98.19 126 GLU A C 1
ATOM 995 O O . GLU A 1 126 ? -16.066 -0.917 2.904 1.00 98.19 126 GLU A O 1
ATOM 1000 N N . GLN A 1 127 ? -16.110 1.191 2.134 1.00 98.06 127 GLN A N 1
ATOM 1001 C CA . GLN A 1 127 ? -17.288 0.988 1.291 1.00 98.06 127 GLN A CA 1
ATOM 1002 C C . GLN A 1 127 ? -16.996 0.025 0.131 1.00 98.06 127 GLN A C 1
ATOM 1004 O O . GLN A 1 127 ? -17.761 -0.914 -0.082 1.00 98.06 127 GLN A O 1
ATOM 1009 N N . LEU A 1 128 ? -15.890 0.224 -0.593 1.00 97.75 128 LEU A N 1
ATOM 1010 C CA . LEU A 1 128 ? -15.508 -0.626 -1.727 1.00 97.75 128 LEU A CA 1
ATOM 1011 C C . LEU A 1 128 ? -15.241 -2.073 -1.292 1.00 97.75 128 LEU A C 1
ATOM 1013 O O . LEU A 1 128 ? -15.755 -3.006 -1.908 1.00 97.75 128 LEU A O 1
ATOM 1017 N N .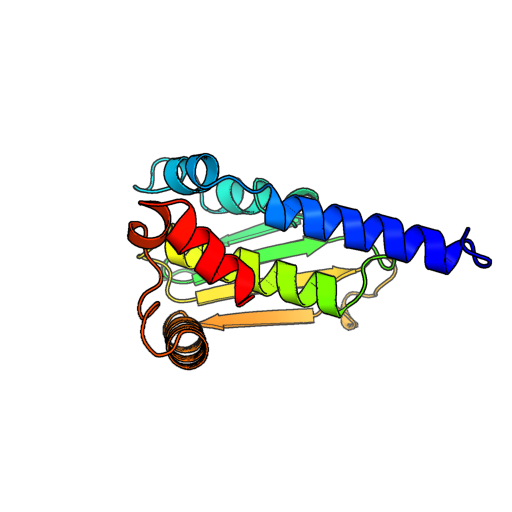 LEU A 1 129 ? -14.502 -2.266 -0.198 1.00 97.38 129 LEU A N 1
ATOM 1018 C CA . LEU A 1 129 ? -14.234 -3.587 0.371 1.00 97.38 129 LEU A CA 1
ATOM 1019 C C . LEU A 1 129 ? -15.504 -4.233 0.920 1.00 97.38 129 LEU A C 1
ATOM 1021 O O . LEU A 1 129 ? -15.696 -5.439 0.757 1.00 97.38 129 LEU A O 1
ATOM 1025 N N . SER A 1 130 ? -16.406 -3.457 1.523 1.00 97.88 130 SER A N 1
ATOM 1026 C CA . SER A 1 130 ? -17.709 -3.962 1.957 1.00 97.88 130 SER A CA 1
ATOM 1027 C C . SER A 1 130 ? -18.517 -4.463 0.765 1.00 97.88 130 SER A C 1
ATOM 1029 O O . SER A 1 130 ? -19.039 -5.576 0.812 1.00 97.88 130 SER A O 1
ATOM 1031 N N . ASP A 1 131 ? -18.591 -3.699 -0.322 1.00 97.50 131 ASP A N 1
ATOM 1032 C CA . ASP A 1 131 ? -19.334 -4.101 -1.517 1.00 97.50 131 ASP A CA 1
ATOM 1033 C C . ASP A 1 131 ? -18.718 -5.345 -2.176 1.00 97.50 131 ASP A C 1
ATOM 1035 O O . ASP A 1 131 ? -19.437 -6.297 -2.494 1.00 97.50 131 ASP A O 1
ATOM 1039 N N . ALA A 1 132 ? -17.389 -5.388 -2.307 1.00 96.62 132 ALA A N 1
ATOM 1040 C CA . ALA A 1 132 ? -16.677 -6.505 -2.922 1.00 96.62 132 ALA A CA 1
ATOM 1041 C C . ALA A 1 132 ? -16.727 -7.792 -2.073 1.00 96.62 132 ALA A C 1
ATOM 1043 O O . ALA A 1 132 ? -16.840 -8.894 -2.609 1.00 96.62 132 ALA A O 1
ATOM 1044 N N . SER A 1 133 ? -16.717 -7.663 -0.742 1.00 95.94 133 SER A N 1
ATOM 1045 C CA . SER A 1 133 ? -16.766 -8.790 0.203 1.00 95.94 133 SER A CA 1
ATOM 1046 C C . SER A 1 133 ? -18.183 -9.229 0.601 1.00 95.94 133 SER A C 1
ATOM 1048 O O . SER A 1 133 ? -18.343 -10.122 1.443 1.00 95.94 133 SER A O 1
ATOM 1050 N N . GLY A 1 134 ? -19.226 -8.585 0.064 1.00 95.94 134 GLY A N 1
ATOM 1051 C CA . GLY A 1 134 ? -20.617 -8.829 0.459 1.00 95.94 134 GLY A CA 1
ATOM 1052 C C . GLY A 1 134 ? -20.930 -8.442 1.912 1.00 95.94 134 GLY A C 1
ATOM 1053 O O . GLY A 1 134 ? -21.787 -9.061 2.542 1.00 95.94 134 GLY A O 1
ATOM 1054 N N . GLY A 1 135 ? -20.229 -7.441 2.450 1.00 94.31 135 GLY A N 1
ATOM 1055 C CA . GLY A 1 135 ? -20.387 -6.911 3.805 1.00 94.31 135 GLY A CA 1
ATOM 1056 C C . GLY A 1 135 ? -19.545 -7.617 4.868 1.00 94.31 135 GLY A C 1
ATOM 1057 O O . GLY A 1 135 ? -19.815 -7.451 6.057 1.00 94.31 135 GLY A O 1
ATOM 1058 N N . SER A 1 136 ? -18.552 -8.415 4.468 1.00 93.88 136 SER A N 1
ATOM 1059 C CA . SER A 1 136 ? -17.681 -9.142 5.405 1.00 93.88 136 SER A CA 1
ATOM 1060 C C . SER A 1 136 ? -16.539 -8.270 5.941 1.00 93.88 136 SER A C 1
ATOM 1062 O O . SER A 1 136 ? -16.114 -8.454 7.079 1.00 93.88 136 SER A O 1
ATOM 1064 N N . ILE A 1 137 ? -16.068 -7.309 5.141 1.00 95.44 137 ILE A N 1
ATOM 1065 C CA . ILE A 1 137 ? -15.043 -6.322 5.500 1.00 95.44 137 ILE A CA 1
ATOM 1066 C C . ILE A 1 137 ? -15.700 -4.945 5.455 1.00 95.44 137 ILE A C 1
ATOM 1068 O O . ILE A 1 137 ? -15.888 -4.381 4.387 1.00 95.44 137 ILE A O 1
ATOM 1072 N N . THR A 1 138 ? -16.101 -4.421 6.611 1.00 95.75 138 THR A N 1
ATOM 1073 C CA . THR A 1 138 ? -16.820 -3.133 6.710 1.00 95.75 138 THR A CA 1
ATOM 1074 C C . THR A 1 138 ? -16.005 -2.033 7.373 1.00 95.75 138 THR A C 1
ATOM 1076 O O . THR A 1 138 ? -16.442 -0.887 7.404 1.00 95.75 138 THR A O 1
ATOM 1079 N N . GLN A 1 139 ? -14.852 -2.385 7.941 1.00 96.44 139 GLN A N 1
ATOM 1080 C CA . GLN A 1 139 ? -13.972 -1.480 8.667 1.00 96.44 139 GLN A CA 1
ATOM 1081 C C . GLN A 1 139 ? -12.521 -1.899 8.449 1.00 96.44 139 GLN A C 1
ATOM 1083 O O . GLN A 1 139 ? -12.210 -3.091 8.480 1.00 96.44 139 GLN A O 1
ATOM 1088 N N . LEU A 1 140 ? -11.638 -0.919 8.278 1.00 96.88 140 LEU A N 1
ATOM 1089 C CA . LEU A 1 140 ? -10.196 -1.122 8.219 1.00 96.88 140 LEU A CA 1
ATOM 1090 C C . LEU A 1 140 ? -9.618 -0.913 9.615 1.00 96.88 140 LEU A C 1
ATOM 1092 O O . LEU A 1 140 ? -9.435 0.207 10.066 1.00 96.88 140 LEU A O 1
ATOM 1096 N N . ASN A 1 141 ? -9.349 -1.974 10.358 1.00 95.44 141 ASN A N 1
ATOM 1097 C CA . ASN A 1 141 ? -8.728 -1.841 11.673 1.00 95.44 141 ASN A CA 1
ATOM 1098 C C . ASN A 1 141 ? -7.952 -3.105 12.029 1.00 95.44 141 ASN A C 1
ATOM 1100 O O . ASN A 1 141 ? -7.945 -4.092 11.289 1.00 95.44 141 ASN A O 1
ATOM 1104 N N . SER A 1 142 ? -7.324 -3.080 13.201 1.00 93.56 142 SER A N 1
ATOM 1105 C CA . SER A 1 142 ? -6.447 -4.153 13.660 1.00 93.56 142 SER A CA 1
ATOM 1106 C C . SER A 1 142 ? -7.133 -5.523 13.789 1.00 93.56 142 SER A C 1
ATOM 1108 O O . SER A 1 142 ? -6.439 -6.543 13.780 1.00 93.56 142 SER A O 1
ATOM 1110 N N . SER A 1 143 ? -8.474 -5.581 13.833 1.00 93.81 143 SER A N 1
ATOM 1111 C CA . SER A 1 143 ? -9.218 -6.849 13.853 1.00 93.81 143 SER A CA 1
ATOM 1112 C C . SER A 1 143 ? -9.026 -7.677 12.577 1.00 93.81 143 SER A C 1
ATOM 1114 O O . SER A 1 143 ? -9.079 -8.903 12.637 1.00 93.81 143 SER A O 1
ATOM 1116 N N . LEU A 1 144 ? -8.708 -7.042 11.439 1.00 94.44 144 LEU A N 1
ATOM 1117 C CA . LEU A 1 144 ? -8.417 -7.736 10.177 1.00 94.44 144 LEU A CA 1
ATOM 1118 C C . LEU A 1 144 ? -7.177 -8.626 10.263 1.00 94.44 144 LEU A C 1
ATOM 1120 O O . LEU A 1 144 ? -7.029 -9.565 9.484 1.00 94.44 144 LEU A O 1
ATOM 1124 N N . PHE A 1 145 ? -6.296 -8.360 11.226 1.00 93.69 145 PHE A N 1
ATOM 1125 C CA . PHE A 1 145 ? -5.093 -9.150 11.415 1.00 93.69 145 PHE A CA 1
ATOM 1126 C C . PHE A 1 145 ? -5.315 -10.341 12.352 1.00 93.69 145 PHE A C 1
ATOM 1128 O O . PHE A 1 145 ? -4.446 -11.207 12.434 1.00 93.69 145 PHE A O 1
ATOM 1135 N N . GLU A 1 146 ? -6.436 -10.438 13.077 1.00 89.25 146 GLU A N 1
ATOM 1136 C CA . GLU A 1 146 ? -6.659 -11.489 14.084 1.00 89.25 146 GLU A CA 1
ATOM 1137 C C . GLU A 1 146 ? -6.500 -12.907 13.519 1.00 89.25 146 GLU A C 1
ATOM 1139 O O . GLU A 1 146 ? -5.977 -13.782 14.216 1.00 89.25 146 GLU A O 1
ATOM 1144 N N . SER A 1 147 ? -6.834 -13.108 12.241 1.00 88.12 147 SER A N 1
ATOM 1145 C CA . SER A 1 147 ? -6.617 -14.359 11.516 1.00 88.12 147 SER A CA 1
ATOM 1146 C C . SER A 1 147 ? -5.968 -14.145 10.147 1.00 88.12 147 SER A C 1
ATOM 1148 O O . SER A 1 147 ? -6.202 -13.143 9.475 1.00 88.12 147 SER A O 1
ATOM 1150 N N . GLY A 1 148 ? -5.178 -15.131 9.710 1.00 87.44 148 GLY A N 1
ATOM 1151 C CA . GLY A 1 148 ? -4.632 -15.147 8.351 1.00 87.44 148 GLY A CA 1
ATOM 1152 C C . GLY A 1 148 ? -5.729 -15.181 7.288 1.00 87.44 148 GLY A C 1
ATOM 1153 O O . GLY A 1 148 ? -5.600 -14.510 6.276 1.00 87.44 148 GLY A O 1
ATOM 1154 N N . ASP A 1 149 ? -6.834 -15.886 7.544 1.00 89.69 149 ASP A N 1
ATOM 1155 C CA . ASP A 1 149 ? -7.952 -15.991 6.601 1.00 89.69 149 ASP A CA 1
ATOM 1156 C C . ASP A 1 149 ? -8.636 -14.637 6.348 1.00 89.69 149 ASP A C 1
ATOM 1158 O O . ASP A 1 149 ? -8.979 -14.336 5.208 1.00 89.69 149 ASP A O 1
ATOM 1162 N N . GLN A 1 150 ? -8.799 -13.794 7.377 1.00 90.06 150 GLN A N 1
ATOM 1163 C CA . GLN A 1 150 ? -9.366 -12.449 7.212 1.00 90.06 150 GLN A CA 1
ATOM 1164 C C . GLN A 1 150 ? -8.453 -11.539 6.393 1.00 90.06 150 GLN A C 1
ATOM 1166 O O . GLN A 1 150 ? -8.929 -10.878 5.473 1.00 90.06 150 GLN A O 1
ATOM 1171 N N . TRP A 1 151 ? -7.150 -11.523 6.686 1.00 94.31 151 TRP A N 1
ATOM 1172 C CA . TRP A 1 151 ? -6.216 -10.711 5.908 1.00 94.31 151 TRP A CA 1
ATOM 1173 C C . TRP A 1 151 ? -6.046 -11.230 4.479 1.00 94.31 151 TRP A C 1
ATOM 1175 O O . TRP A 1 151 ? -5.970 -10.440 3.546 1.00 94.31 151 TRP A O 1
ATOM 1185 N N . ASN A 1 152 ? -6.058 -12.550 4.278 1.00 92.94 152 ASN A N 1
ATOM 1186 C CA . ASN A 1 152 ? -6.057 -13.134 2.939 1.00 92.94 152 ASN A CA 1
ATOM 1187 C C . ASN A 1 152 ? -7.307 -12.715 2.153 1.00 92.94 152 ASN A C 1
ATOM 1189 O O . ASN A 1 152 ? -7.182 -12.357 0.992 1.00 92.94 152 ASN A O 1
ATOM 1193 N N . ALA A 1 153 ? -8.484 -12.665 2.787 1.00 92.44 153 ALA A N 1
ATOM 1194 C CA . ALA A 1 153 ? -9.695 -12.170 2.132 1.00 92.44 153 ALA A CA 1
ATOM 1195 C C . ALA A 1 153 ? -9.604 -10.684 1.744 1.00 92.44 153 ALA A C 1
ATOM 1197 O O . ALA A 1 153 ? -10.186 -10.293 0.741 1.00 92.44 153 ALA A O 1
ATOM 1198 N N . VAL A 1 154 ? -8.884 -9.858 2.512 1.00 93.50 154 VAL A N 1
ATOM 1199 C CA . VAL A 1 154 ? -8.569 -8.477 2.110 1.00 93.50 154 VAL A CA 1
ATOM 1200 C C . VAL A 1 154 ? -7.613 -8.481 0.918 1.00 93.50 154 VAL A C 1
ATOM 1202 O O . VAL A 1 154 ? -7.875 -7.798 -0.064 1.00 93.50 154 VAL A O 1
ATOM 1205 N N . ARG A 1 155 ? -6.539 -9.279 0.986 1.00 93.44 155 ARG A N 1
ATOM 1206 C CA . ARG A 1 155 ? -5.528 -9.396 -0.074 1.00 93.44 155 ARG A CA 1
ATOM 1207 C C . ARG A 1 155 ? -6.122 -9.858 -1.407 1.00 93.44 155 ARG A C 1
ATOM 1209 O O . ARG A 1 155 ? -5.708 -9.367 -2.440 1.00 93.44 155 ARG A O 1
ATOM 1216 N N . ASP A 1 156 ? -7.089 -10.770 -1.386 1.00 93.38 156 ASP A N 1
ATOM 1217 C CA . ASP A 1 156 ? -7.744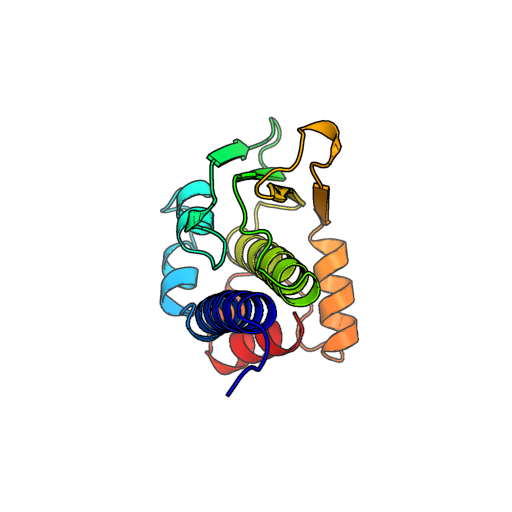 -11.283 -2.597 1.00 93.38 156 ASP A CA 1
ATOM 1218 C C . ASP A 1 156 ? -8.669 -10.248 -3.276 1.00 93.38 156 ASP A C 1
ATOM 1220 O O . ASP A 1 156 ? -9.142 -10.482 -4.389 1.00 93.38 156 ASP A O 1
ATOM 1224 N N . LEU A 1 157 ? -8.981 -9.138 -2.595 1.00 92.75 157 LEU A N 1
ATOM 1225 C CA . LEU A 1 157 ? -9.857 -8.067 -3.087 1.00 92.75 157 LEU A CA 1
ATOM 1226 C C . LEU A 1 157 ? -9.103 -6.826 -3.565 1.00 92.75 157 LEU A C 1
ATOM 1228 O O . LEU A 1 157 ? -9.746 -5.920 -4.104 1.00 92.75 157 LEU A O 1
ATOM 1232 N N . VAL A 1 158 ? -7.794 -6.769 -3.328 1.00 87.25 158 VAL A N 1
ATOM 1233 C CA . VAL A 1 158 ? -6.923 -5.670 -3.752 1.00 87.25 158 VAL A CA 1
ATOM 1234 C C . VAL A 1 158 ? -6.054 -6.089 -4.921 1.00 87.25 158 VAL A C 1
ATOM 1236 O O . VAL A 1 158 ? -5.637 -7.267 -4.983 1.00 87.25 158 VAL A O 1
#

Radius of gyration: 15.76 Å; chains: 1; bounding box: 35×38×46 Å

Secondary structure (DSSP, 8-state):
--SSHHHHHHHHHHHHHHHHHHH--HHHHHHHGGG-S-HHHHHTTSTTGGGEEEEEE-TTSSEEEEEEEEE-TTS-HHHHHHHHHHHHHHHHHH-TT-SEEEEEEEESS--TTT-EEEEEEHHHHHHHHHHHTTSS----SGGGGS-HHHHHHHHTT-